Protein AF-A0AAN8R3W2-F1 (afdb_monomer_lite)

Foldseek 3Di:
DVVVCVVVVVDDDDDDPDDDDDDQCPPPVRVDDADDADVVGDLCQLCVQQDADPVPRGDDDRSNDSPPPDPPDD

Radius of gyration: 20.97 Å; chains: 1; bounding box: 50×36×47 Å

Structure (mmCIF, N/CA/C/O backbone):
data_AF-A0AAN8R3W2-F1
#
_entry.id   AF-A0AAN8R3W2-F1
#
loop_
_atom_site.group_PDB
_atom_site.id
_atom_site.type_symbol
_atom_site.label_atom_id
_atom_site.label_alt_id
_atom_site.label_comp_id
_atom_site.label_asym_id
_atom_site.label_entity_id
_atom_site.label_seq_id
_atom_site.pdbx_PDB_ins_code
_atom_site.Cartn_x
_atom_site.Cartn_y
_atom_site.Cartn_z
_atom_site.occupancy
_atom_site.B_iso_or_equiv
_atom_site.auth_seq_id
_atom_site.auth_comp_id
_at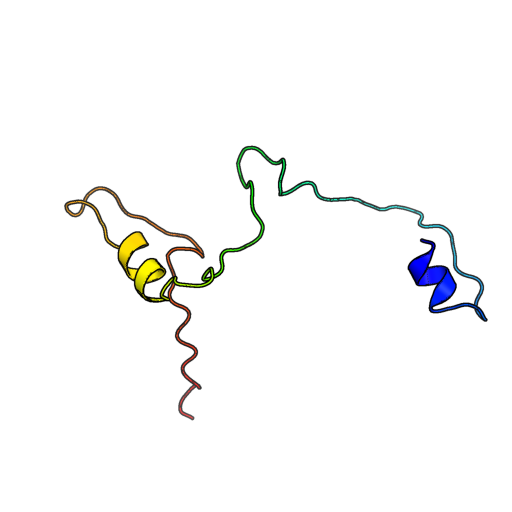om_site.auth_asym_id
_atom_site.auth_atom_id
_atom_site.pdbx_PDB_model_num
ATOM 1 N N . MET A 1 1 ? 14.689 3.473 -20.905 1.00 87.25 1 MET A N 1
ATOM 2 C CA . MET A 1 1 ? 15.790 2.672 -21.491 1.00 87.25 1 MET A CA 1
ATOM 3 C C . MET A 1 1 ? 17.198 3.189 -21.185 1.00 87.25 1 MET A C 1
ATOM 5 O O . MET A 1 1 ? 18.100 2.367 -21.154 1.00 87.25 1 MET A O 1
ATOM 9 N N . LYS A 1 2 ? 17.414 4.490 -20.916 1.00 90.62 2 LYS A N 1
ATOM 10 C CA . LYS A 1 2 ? 18.751 5.069 -20.654 1.00 90.62 2 LYS A CA 1
ATOM 11 C C . LYS A 1 2 ? 19.592 4.303 -19.616 1.00 90.62 2 LYS A C 1
ATOM 13 O O . LYS A 1 2 ? 20.703 3.915 -19.937 1.00 90.62 2 LYS A O 1
ATOM 18 N N . VAL A 1 3 ? 19.035 4.013 -18.435 1.00 94.56 3 VAL A N 1
ATOM 19 C CA . VAL A 1 3 ? 19.747 3.279 -17.366 1.00 94.56 3 VAL A CA 1
ATOM 20 C C . VAL A 1 3 ? 20.219 1.895 -17.830 1.00 94.56 3 VAL A C 1
ATOM 22 O O . VAL A 1 3 ? 21.357 1.523 -17.584 1.00 94.56 3 VAL A O 1
ATOM 25 N N . LEU A 1 4 ? 19.377 1.145 -18.551 1.00 92.44 4 LEU A N 1
ATOM 26 C CA . LEU A 1 4 ? 19.755 -0.173 -19.078 1.00 92.44 4 LEU A CA 1
ATOM 27 C C . LEU A 1 4 ? 20.871 -0.058 -20.127 1.00 92.44 4 LEU A C 1
ATOM 29 O O . LEU A 1 4 ? 21.840 -0.802 -20.070 1.00 92.44 4 LEU A O 1
ATOM 33 N N . ARG A 1 5 ? 20.795 0.928 -21.029 1.00 92.50 5 ARG A N 1
ATOM 34 C CA . ARG A 1 5 ? 21.867 1.200 -22.004 1.00 92.50 5 ARG A CA 1
ATOM 35 C C . ARG A 1 5 ? 23.183 1.611 -21.327 1.00 92.50 5 ARG A C 1
ATOM 37 O O . ARG A 1 5 ? 24.252 1.276 -21.817 1.00 92.50 5 ARG A O 1
ATOM 44 N N . GLU A 1 6 ? 23.117 2.314 -20.197 1.00 93.88 6 GLU A N 1
ATOM 45 C CA . GLU A 1 6 ? 24.293 2.693 -19.403 1.00 93.88 6 GLU A CA 1
ATOM 46 C C . GLU A 1 6 ? 24.892 1.529 -18.605 1.00 93.88 6 GLU A C 1
ATOM 48 O O . GLU A 1 6 ? 26.103 1.510 -18.399 1.00 93.88 6 GLU A O 1
ATOM 53 N N . LEU A 1 7 ? 24.072 0.570 -18.166 1.00 95.00 7 LEU A N 1
ATOM 54 C CA . LEU A 1 7 ? 24.536 -0.660 -17.517 1.00 95.00 7 LEU A CA 1
ATOM 55 C C . LEU A 1 7 ? 25.218 -1.609 -18.516 1.00 95.00 7 LEU A C 1
ATOM 57 O O . LEU A 1 7 ? 26.179 -2.280 -18.157 1.00 95.00 7 LEU A O 1
ATOM 61 N N . PHE A 1 8 ? 24.756 -1.636 -19.770 1.00 92.69 8 PHE A N 1
ATOM 62 C CA . PHE A 1 8 ? 25.212 -2.567 -20.810 1.00 92.69 8 PHE A CA 1
ATOM 63 C C . PHE A 1 8 ? 25.845 -1.845 -22.014 1.00 92.69 8 PHE A C 1
ATOM 65 O O . PHE A 1 8 ? 25.454 -2.071 -23.154 1.00 92.69 8 PHE A O 1
ATOM 72 N N . LYS A 1 9 ? 26.826 -0.962 -21.776 1.00 90.06 9 LYS A N 1
ATOM 73 C CA . LYS A 1 9 ? 27.395 -0.069 -22.814 1.00 90.06 9 LYS A CA 1
ATOM 74 C C . LYS A 1 9 ? 28.067 -0.779 -23.989 1.00 90.06 9 LYS A C 1
ATOM 76 O O . LYS A 1 9 ? 28.079 -0.241 -25.089 1.00 90.06 9 LYS A O 1
ATOM 81 N N . GLU A 1 10 ? 28.661 -1.940 -23.742 1.00 92.75 10 GLU A N 1
ATOM 82 C CA . GLU A 1 10 ? 29.414 -2.702 -24.748 1.00 92.75 10 GLU A CA 1
ATOM 83 C C . GLU A 1 10 ? 28.521 -3.635 -25.577 1.00 92.75 10 GLU A C 1
ATOM 85 O O . GLU A 1 10 ? 29.007 -4.345 -26.451 1.00 92.75 10 GLU A O 1
ATOM 90 N N . GLN A 1 11 ? 27.215 -3.654 -25.301 1.00 91.81 11 GLN A N 1
ATOM 91 C CA . GLN A 1 11 ? 26.251 -4.512 -25.977 1.00 91.81 11 GLN A CA 1
ATOM 92 C C . GLN A 1 11 ? 25.233 -3.660 -26.730 1.00 91.81 11 GLN A C 1
ATOM 94 O O . GLN A 1 11 ? 24.738 -2.649 -26.224 1.00 91.81 11 GLN A O 1
ATOM 99 N N . GLU A 1 12 ? 24.868 -4.092 -27.937 1.00 85.44 12 GLU A N 1
ATOM 100 C CA . GLU A 1 12 ? 23.722 -3.509 -28.624 1.00 85.44 12 GLU A CA 1
ATOM 101 C C . GLU A 1 12 ? 22.445 -3.854 -27.859 1.00 85.44 12 GLU A C 1
ATOM 103 O O . GLU A 1 12 ? 22.060 -5.015 -27.721 1.00 85.44 12 GLU A O 1
ATOM 108 N N . PHE A 1 13 ? 21.786 -2.823 -27.333 1.00 87.75 13 PHE A N 1
ATOM 109 C CA . PHE A 1 13 ? 20.573 -2.999 -26.551 1.00 87.75 13 PHE A CA 1
ATOM 110 C C . PHE A 1 13 ? 19.333 -2.739 -27.422 1.00 87.75 13 PHE A C 1
ATOM 112 O O . PHE A 1 13 ? 19.186 -1.624 -27.947 1.00 87.75 13 PHE A O 1
ATOM 119 N N . PRO A 1 14 ? 18.426 -3.717 -27.587 1.00 91.31 14 PRO A N 1
ATOM 120 C CA . PRO A 1 14 ? 17.272 -3.564 -28.463 1.00 91.31 14 PRO A CA 1
ATOM 121 C C . PRO A 1 14 ? 16.271 -2.540 -27.914 1.00 91.31 14 PRO A C 1
ATOM 123 O O . PRO A 1 14 ? 16.223 -2.253 -26.714 1.00 91.31 14 PRO A O 1
ATOM 126 N N . GLU A 1 15 ? 15.449 -1.984 -28.803 1.00 92.75 15 GLU A N 1
ATOM 127 C CA . GLU A 1 15 ? 14.288 -1.195 -28.387 1.00 92.75 15 GLU A CA 1
ATOM 128 C C . GLU A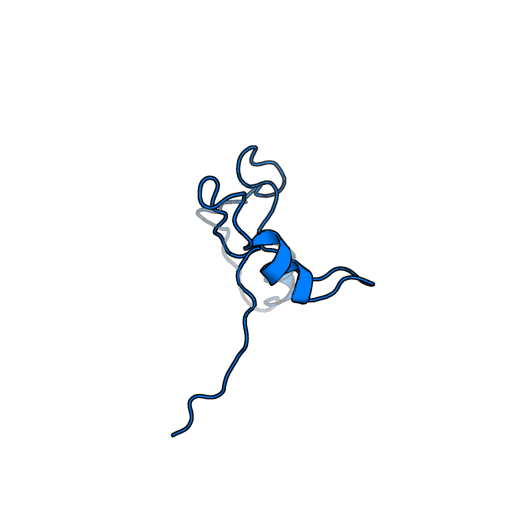 1 15 ? 13.189 -2.109 -27.811 1.00 92.75 15 GLU A C 1
ATOM 130 O O . GLU A 1 15 ? 13.004 -3.235 -28.285 1.00 92.75 15 GLU A O 1
ATOM 135 N N . PRO A 1 16 ? 12.445 -1.663 -26.782 1.00 94.38 16 PRO A N 1
ATOM 136 C CA . PRO A 1 16 ? 11.383 -2.466 -26.199 1.00 94.38 16 PRO A CA 1
ATOM 137 C C . PRO A 1 16 ? 10.218 -2.588 -27.183 1.00 94.38 16 PRO A C 1
ATOM 139 O O . PRO A 1 16 ? 9.622 -1.591 -27.580 1.00 94.38 16 PRO A O 1
ATOM 142 N N . VAL A 1 17 ? 9.836 -3.823 -27.510 1.00 97.12 17 VAL A N 1
ATOM 143 C CA . VAL A 1 17 ? 8.666 -4.102 -28.365 1.00 97.12 17 VAL A CA 1
ATOM 144 C C . VAL A 1 17 ? 7.354 -3.765 -27.644 1.00 97.12 17 VAL A C 1
ATOM 146 O O . VAL A 1 17 ? 6.369 -3.380 -28.268 1.00 97.12 17 VAL A O 1
ATOM 149 N N . ARG A 1 18 ? 7.330 -3.894 -26.311 1.00 97.12 18 ARG A N 1
ATOM 150 C CA . ARG A 1 18 ? 6.184 -3.556 -25.462 1.00 97.12 18 ARG A CA 1
ATOM 151 C C . ARG A 1 18 ? 6.653 -3.228 -24.051 1.00 97.12 18 ARG A C 1
ATOM 153 O O . ARG A 1 18 ? 7.602 -3.824 -23.551 1.00 97.12 18 ARG A O 1
ATOM 160 N N . TYR A 1 19 ? 5.946 -2.319 -23.394 1.00 96.56 19 TYR A N 1
ATOM 161 C CA . TYR A 1 19 ? 6.098 -2.044 -21.971 1.00 96.56 19 TYR A CA 1
ATOM 162 C C . TYR A 1 19 ? 4.749 -1.626 -21.379 1.00 96.56 19 TYR A C 1
ATOM 164 O O . TYR A 1 19 ? 3.811 -1.301 -22.110 1.00 96.56 19 TYR A O 1
ATOM 172 N N . PHE A 1 20 ? 4.653 -1.621 -20.054 1.00 97.56 20 PHE A N 1
ATOM 173 C CA . PHE A 1 20 ? 3.589 -0.931 -19.337 1.00 97.56 20 PHE A CA 1
ATOM 174 C C . PHE A 1 20 ? 4.171 -0.261 -18.096 1.00 97.56 20 PHE A C 1
ATOM 176 O O . PHE A 1 20 ? 5.207 -0.673 -17.576 1.00 97.56 20 PHE A O 1
ATOM 183 N N . VAL A 1 21 ? 3.505 0.796 -17.646 1.00 97.75 21 VAL A N 1
ATOM 184 C CA . VAL A 1 21 ? 3.853 1.526 -16.428 1.00 97.75 21 VAL A CA 1
ATOM 185 C C . VAL A 1 21 ? 2.606 1.562 -15.567 1.00 97.75 21 VAL A C 1
ATOM 187 O O . VAL A 1 21 ? 1.559 2.032 -16.011 1.00 97.75 21 VAL A O 1
ATOM 190 N N . THR A 1 22 ? 2.705 1.033 -14.355 1.00 97.31 22 THR A N 1
ATOM 191 C CA . THR A 1 22 ? 1.606 1.059 -13.390 1.00 97.31 22 THR A CA 1
ATOM 192 C C . THR A 1 22 ? 1.521 2.416 -12.712 1.00 97.31 22 THR A C 1
ATOM 194 O O . THR A 1 22 ? 2.547 3.025 -12.409 1.00 97.31 22 THR A O 1
ATOM 197 N N . TRP A 1 23 ? 0.304 2.838 -12.387 1.00 97.56 23 TRP A N 1
ATOM 198 C CA . TRP A 1 23 ? 0.038 4.079 -11.663 1.00 97.56 23 TRP A CA 1
ATOM 199 C C . TRP A 1 23 ? -0.717 3.789 -10.362 1.00 97.56 23 TRP A C 1
ATOM 201 O O . TRP A 1 23 ? -1.733 4.416 -10.094 1.00 97.56 23 TRP A O 1
ATOM 211 N N . TRP A 1 24 ? -0.229 2.842 -9.550 1.00 97.62 24 TRP A N 1
ATOM 212 C CA . TRP A 1 24 ? -0.879 2.416 -8.296 1.00 97.62 24 TRP A CA 1
ATOM 213 C C . TRP A 1 24 ? -1.192 3.574 -7.343 1.00 97.62 24 TRP A C 1
ATOM 215 O O . TRP A 1 24 ? -2.242 3.591 -6.713 1.00 97.62 24 TRP A O 1
ATOM 225 N N . SER A 1 25 ? -0.330 4.593 -7.305 1.00 97.38 25 SER A N 1
ATOM 226 C CA . SER A 1 25 ? -0.549 5.802 -6.501 1.00 97.38 25 SER A CA 1
ATOM 227 C C . SER A 1 25 ? -1.714 6.676 -6.978 1.00 97.38 25 SER A C 1
ATOM 229 O O . SER A 1 25 ? -2.148 7.555 -6.242 1.00 97.38 25 SER A O 1
ATOM 231 N N . ARG A 1 26 ? -2.199 6.477 -8.209 1.00 97.12 26 ARG A N 1
ATOM 232 C CA . ARG A 1 26 ? -3.339 7.195 -8.802 1.00 97.12 26 ARG A CA 1
ATOM 233 C C . ARG A 1 26 ? -4.550 6.299 -9.042 1.00 97.12 26 ARG A C 1
ATOM 235 O O . ARG A 1 26 ? -5.594 6.807 -9.441 1.00 97.12 26 ARG A O 1
ATOM 242 N N . ASP A 1 27 ? -4.410 4.992 -8.847 1.00 97.88 27 ASP A N 1
ATOM 243 C CA . ASP A 1 27 ? -5.542 4.080 -8.891 1.00 97.88 27 ASP A C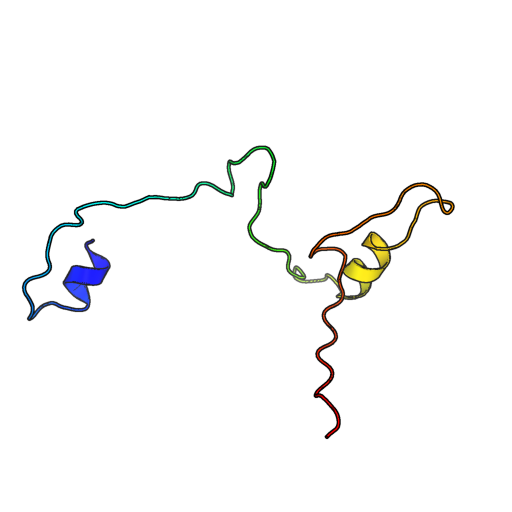A 1
ATOM 244 C C . ASP A 1 27 ? -6.466 4.402 -7.713 1.00 97.88 27 ASP A C 1
ATOM 246 O O . ASP A 1 27 ? -6.040 4.345 -6.558 1.00 97.88 27 ASP A O 1
ATOM 250 N N . LEU A 1 28 ? -7.718 4.756 -8.015 1.00 97.94 28 LEU A N 1
ATOM 251 C CA . LEU A 1 28 ? -8.700 5.210 -7.031 1.00 97.94 28 LEU A CA 1
ATOM 252 C C . LEU A 1 28 ? -8.958 4.172 -5.928 1.00 97.94 28 LEU A C 1
ATOM 254 O O . LEU A 1 28 ? -9.252 4.552 -4.795 1.00 97.94 28 LEU A O 1
ATOM 258 N N . TRP A 1 29 ? -8.833 2.884 -6.249 1.00 97.69 29 TRP A N 1
ATOM 259 C CA . TRP A 1 29 ? -9.185 1.776 -5.364 1.00 97.69 29 TRP A CA 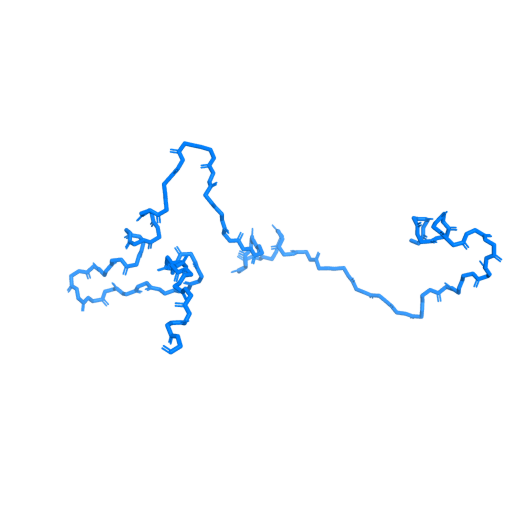1
ATOM 260 C C . TRP A 1 29 ? -7.985 1.161 -4.648 1.00 97.69 29 TRP A C 1
ATOM 262 O O . TRP A 1 29 ? -8.180 0.459 -3.661 1.00 97.69 29 TRP A O 1
ATOM 272 N N . SER A 1 30 ? -6.760 1.420 -5.116 1.00 95.88 30 SER A N 1
ATOM 273 C CA . SER A 1 30 ? -5.538 0.945 -4.450 1.00 95.88 30 SER A CA 1
ATOM 274 C C . SER A 1 30 ? -4.823 2.051 -3.680 1.00 95.88 30 SER A C 1
ATOM 276 O O . SER A 1 30 ? -4.578 1.898 -2.490 1.00 95.88 30 SER A O 1
ATOM 278 N N . GLN A 1 31 ? -4.471 3.163 -4.339 1.00 97.56 31 GLN A N 1
ATOM 279 C CA . GLN A 1 31 ? -3.733 4.318 -3.784 1.00 97.56 31 GLN A CA 1
ATOM 280 C C . GLN A 1 31 ? -2.395 4.008 -3.072 1.00 97.56 31 GLN A C 1
ATOM 282 O O . GLN A 1 31 ? -1.723 4.909 -2.568 1.00 97.56 31 GLN A O 1
ATOM 287 N N . MET A 1 32 ? -1.967 2.751 -3.052 1.00 97.06 32 MET A N 1
ATOM 288 C CA . MET A 1 32 ? -0.729 2.263 -2.462 1.00 97.06 32 MET A CA 1
ATOM 289 C C . MET A 1 32 ? -0.285 0.978 -3.161 1.00 97.06 32 MET A C 1
ATOM 291 O O . MET A 1 32 ? -0.997 0.443 -4.010 1.00 97.06 32 MET A O 1
ATOM 295 N N . SER A 1 33 ? 0.901 0.498 -2.792 1.00 96.75 33 SER A N 1
ATOM 296 C CA . SER A 1 33 ? 1.395 -0.821 -3.196 1.00 96.75 33 SER A CA 1
ATOM 297 C C . SER A 1 33 ? 1.376 -1.799 -2.024 1.00 96.75 33 SER A C 1
ATOM 299 O O . SER A 1 33 ? 0.889 -2.909 -2.172 1.00 96.75 33 SER A O 1
ATOM 301 N N . TYR A 1 34 ? 1.922 -1.374 -0.883 1.00 95.06 34 TYR A N 1
ATOM 302 C CA . TYR A 1 34 ? 1.977 -2.134 0.360 1.00 95.06 34 TYR A CA 1
ATOM 303 C C . TYR A 1 34 ? 2.167 -1.180 1.549 1.00 95.06 34 TYR A C 1
ATOM 305 O O . TYR A 1 34 ? 2.612 -0.034 1.399 1.00 95.06 34 TYR A O 1
ATOM 313 N N . SER A 1 35 ? 1.830 -1.660 2.735 1.00 94.69 35 SER A N 1
ATOM 314 C CA . SER A 1 35 ? 1.907 -0.972 4.018 1.00 94.69 35 SER A CA 1
ATOM 315 C C . SER A 1 35 ? 3.287 -1.106 4.669 1.00 94.69 35 SER A C 1
ATOM 317 O O . SER A 1 35 ? 4.073 -2.008 4.383 1.00 94.69 35 SER A O 1
ATOM 319 N N . PHE A 1 36 ? 3.622 -0.146 5.534 1.00 94.19 36 PHE A N 1
ATOM 320 C CA . PHE A 1 36 ? 4.851 -0.157 6.324 1.00 94.19 36 PHE A CA 1
ATOM 321 C C . PHE A 1 36 ? 4.667 0.660 7.606 1.00 94.19 36 PHE A C 1
ATOM 323 O O . PHE A 1 36 ? 3.801 1.534 7.686 1.00 94.19 36 PHE A O 1
ATOM 330 N N . VAL A 1 37 ? 5.500 0.399 8.615 1.00 94.62 37 VAL A N 1
ATOM 331 C CA . VAL A 1 37 ? 5.506 1.186 9.856 1.00 94.62 37 VAL A CA 1
ATOM 332 C C . VAL A 1 37 ? 6.302 2.468 9.625 1.00 94.62 37 VAL A C 1
ATOM 334 O O . VAL A 1 37 ? 7.513 2.426 9.408 1.00 94.62 37 VAL A O 1
ATOM 337 N N . LYS A 1 38 ? 5.623 3.616 9.658 1.00 96.06 38 LYS A N 1
ATOM 338 C CA . LYS A 1 38 ? 6.274 4.933 9.605 1.00 96.06 38 LYS A CA 1
ATOM 339 C C . LYS A 1 38 ? 7.077 5.190 10.882 1.00 96.06 38 LYS A C 1
ATOM 341 O O . LYS A 1 38 ? 6.776 4.630 11.932 1.00 96.06 38 LYS A O 1
ATOM 346 N N . THR A 1 39 ? 8.065 6.081 10.808 1.00 97.38 39 THR A N 1
ATOM 347 C CA . THR A 1 39 ? 8.838 6.528 11.977 1.00 97.38 39 THR A CA 1
ATOM 348 C C . THR A 1 39 ? 7.910 6.980 13.108 1.00 97.38 39 THR A C 1
ATOM 350 O O . THR A 1 39 ? 7.007 7.781 12.877 1.00 97.38 39 THR A O 1
ATOM 353 N N . GLY A 1 40 ? 8.131 6.456 14.317 1.00 96.25 40 GLY A N 1
ATOM 354 C CA . GLY A 1 40 ? 7.288 6.708 15.493 1.00 96.25 40 GLY A CA 1
ATOM 355 C C . GLY A 1 40 ? 6.028 5.837 15.591 1.00 96.25 40 GLY A C 1
ATOM 356 O O . GLY A 1 40 ? 5.325 5.910 16.592 1.00 96.25 40 GLY A O 1
ATOM 357 N N . GLY A 1 41 ? 5.739 5.015 14.580 1.00 92.56 41 GLY A N 1
ATOM 358 C CA . GLY A 1 41 ? 4.680 4.010 14.617 1.00 92.56 41 GLY A CA 1
ATOM 359 C C . GLY A 1 41 ? 5.138 2.691 15.240 1.00 92.56 41 GLY A C 1
ATOM 360 O O . GLY A 1 41 ? 6.333 2.439 15.399 1.00 92.56 41 GLY A O 1
ATOM 361 N N . SER A 1 42 ? 4.166 1.828 15.534 1.00 92.38 42 SER A N 1
ATOM 362 C CA . SER A 1 42 ? 4.389 0.514 16.136 1.00 92.38 42 SER A CA 1
ATOM 363 C C . SER A 1 42 ? 3.724 -0.585 15.317 1.00 92.38 42 SER A C 1
ATOM 365 O O . SER A 1 42 ? 2.713 -0.352 14.653 1.00 92.38 42 SER A O 1
ATOM 367 N N . ARG A 1 43 ? 4.286 -1.795 15.357 1.00 88.69 43 ARG A N 1
ATOM 368 C CA . ARG A 1 43 ? 3.741 -2.957 14.635 1.00 88.69 43 ARG A CA 1
ATOM 369 C C . ARG A 1 43 ? 2.409 -3.439 15.214 1.00 88.69 43 ARG A C 1
AT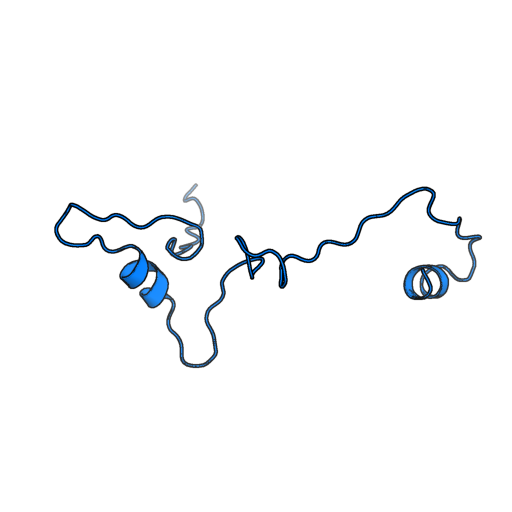OM 371 O O . ARG A 1 43 ? 1.597 -4.009 14.499 1.00 88.69 43 ARG A O 1
ATOM 378 N N . GLU A 1 44 ? 2.144 -3.129 16.471 1.00 93.06 44 GLU A N 1
ATOM 379 C CA . GLU A 1 44 ? 0.882 -3.370 17.164 1.00 93.06 44 GLU A CA 1
ATOM 380 C C . GLU A 1 44 ? -0.289 -2.665 16.465 1.00 93.06 44 GLU A C 1
ATOM 382 O O . GLU A 1 44 ? -1.420 -3.125 16.570 1.00 93.06 44 GLU A O 1
ATOM 387 N N . ALA A 1 45 ? -0.027 -1.613 15.676 1.00 94.88 45 ALA A N 1
ATOM 388 C CA . ALA A 1 45 ? -1.047 -0.967 14.856 1.00 94.88 45 ALA A CA 1
ATOM 389 C C . ALA A 1 45 ? -1.745 -1.939 13.887 1.00 94.88 45 ALA A C 1
ATOM 391 O O . ALA A 1 45 ? -2.934 -1.775 13.641 1.00 94.88 45 ALA A O 1
ATOM 392 N N . TYR A 1 46 ? -1.055 -2.971 13.381 1.00 94.94 46 TYR A N 1
ATOM 393 C CA . TYR A 1 46 ? -1.680 -3.988 12.524 1.00 94.94 46 TYR A CA 1
ATOM 394 C C . TYR A 1 46 ? -2.733 -4.796 13.293 1.00 94.94 46 TYR A C 1
ATOM 396 O O . TYR A 1 46 ? -3.805 -5.052 12.754 1.00 94.94 46 TYR A O 1
ATOM 404 N N . ASN A 1 47 ? -2.457 -5.138 14.559 1.00 94.19 47 ASN A N 1
ATOM 405 C CA . ASN A 1 47 ? -3.417 -5.838 15.418 1.00 94.19 47 ASN A CA 1
ATOM 406 C C . ASN A 1 47 ? -4.616 -4.944 15.738 1.00 94.19 47 ASN A C 1
ATOM 408 O O . ASN A 1 47 ? -5.742 -5.405 15.634 1.00 94.19 47 ASN A O 1
ATOM 412 N N . ILE A 1 48 ? -4.380 -3.663 16.044 1.00 96.12 48 ILE A N 1
ATOM 413 C CA . ILE A 1 48 ? -5.455 -2.697 16.321 1.00 96.12 48 ILE A CA 1
ATOM 414 C C . ILE A 1 48 ? -6.389 -2.556 15.111 1.00 96.12 48 ILE A C 1
ATOM 416 O O . ILE A 1 48 ? -7.602 -2.521 15.271 1.00 96.12 48 ILE A O 1
ATOM 420 N N . ILE A 1 49 ? -5.851 -2.495 13.887 1.00 96.38 49 ILE A N 1
ATOM 421 C CA . ILE A 1 49 ? -6.680 -2.426 12.671 1.00 96.38 49 ILE A CA 1
ATOM 422 C C . ILE A 1 49 ? -7.424 -3.753 12.429 1.00 96.38 49 ILE A C 1
ATOM 424 O O . ILE A 1 49 ? -8.502 -3.743 11.843 1.00 96.38 49 ILE A O 1
ATOM 428 N N . ALA A 1 50 ? -6.869 -4.888 12.861 1.00 96.62 50 ALA A N 1
ATOM 429 C CA . ALA A 1 50 ? -7.495 -6.203 12.720 1.00 96.62 50 ALA A CA 1
ATOM 430 C C . ALA A 1 50 ? -8.659 -6.449 13.696 1.00 96.62 50 ALA A C 1
ATOM 432 O O . ALA A 1 50 ? -9.432 -7.383 13.478 1.00 96.62 50 ALA A O 1
ATOM 433 N N . GLU A 1 51 ? -8.781 -5.652 14.761 1.00 97.38 51 GLU A N 1
ATOM 434 C CA . GLU A 1 51 ? -9.864 -5.780 15.736 1.00 97.38 51 GLU A CA 1
ATOM 435 C C . GLU A 1 51 ? -11.229 -5.535 15.082 1.00 97.38 51 GLU A C 1
ATOM 437 O O . GLU A 1 51 ? -11.439 -4.580 14.330 1.00 97.38 51 GLU A O 1
ATOM 442 N N . ASP A 1 52 ? -12.183 -6.416 15.374 1.00 97.94 52 ASP A N 1
ATOM 443 C CA . ASP A 1 52 ? -13.554 -6.255 14.919 1.00 97.94 52 ASP A CA 1
ATOM 444 C C . ASP A 1 52 ? -14.303 -5.188 15.734 1.00 97.94 52 ASP A C 1
ATOM 446 O O . ASP A 1 52 ? -13.973 -4.870 16.878 1.00 97.94 52 ASP A O 1
ATOM 450 N N . VAL A 1 53 ? -15.376 -4.650 15.152 1.00 98.31 53 VAL A N 1
ATOM 451 C CA . VAL A 1 53 ? -16.293 -3.751 15.860 1.00 98.31 53 VAL A CA 1
ATOM 452 C C . VAL A 1 53 ? -17.559 -4.521 16.225 1.00 98.31 53 VAL A C 1
ATOM 454 O O . VAL A 1 53 ? -18.403 -4.807 15.368 1.00 98.31 53 VAL A O 1
ATOM 457 N N . GLN A 1 54 ? -17.705 -4.817 17.522 1.00 98.06 54 GLN A N 1
ATOM 458 C CA . GLN A 1 54 ? -18.870 -5.478 18.139 1.00 98.06 54 GLN A CA 1
ATOM 459 C C . GLN A 1 54 ? -19.238 -6.843 17.528 1.00 98.06 54 GLN A C 1
ATOM 461 O O . GLN A 1 54 ? -20.416 -7.206 17.491 1.00 98.06 54 GLN A O 1
ATOM 466 N N . GLY A 1 55 ? -18.269 -7.582 16.997 1.00 97.12 55 GLY A N 1
ATOM 467 C CA . GLY A 1 55 ? -18.477 -8.857 16.314 1.00 97.12 55 GLY A CA 1
ATOM 468 C C . GLY A 1 55 ? -19.287 -8.736 15.023 1.00 97.12 55 GLY A C 1
ATOM 469 O O . GLY A 1 55 ? -19.926 -9.704 14.614 1.00 97.12 55 GLY A O 1
ATOM 470 N N . LYS A 1 56 ? -19.341 -7.542 14.415 1.00 98.19 56 LYS A N 1
ATOM 471 C CA . LYS A 1 56 ? -20.201 -7.248 13.254 1.00 98.19 56 LYS A CA 1
ATOM 472 C C . LYS A 1 56 ? -19.434 -6.707 12.059 1.00 98.19 56 LYS A C 1
ATOM 474 O O . LYS A 1 56 ? -19.726 -7.100 10.933 1.00 98.19 56 LYS A O 1
ATOM 479 N N . VAL A 1 57 ? -18.493 -5.793 12.290 1.00 98.25 57 VAL A N 1
ATOM 480 C CA . VAL A 1 57 ? -17.629 -5.256 11.231 1.00 98.25 57 VAL A CA 1
ATOM 481 C C . VAL A 1 57 ? -16.247 -5.851 11.410 1.00 98.25 57 VAL A C 1
ATOM 483 O O . VAL A 1 57 ? -15.637 -5.673 12.458 1.00 98.25 57 VAL A O 1
ATOM 486 N N . PHE A 1 58 ? -15.781 -6.551 10.383 1.00 98.00 58 PHE A N 1
ATOM 487 C CA . PHE A 1 58 ? -14.495 -7.235 10.373 1.00 98.00 58 PHE A CA 1
ATOM 488 C C . PHE A 1 58 ? -13.563 -6.567 9.368 1.00 98.00 58 PHE A C 1
ATOM 490 O O . PHE A 1 58 ? -14.006 -6.126 8.303 1.00 98.00 58 PHE A O 1
ATOM 497 N N . PHE A 1 59 ? -12.275 -6.534 9.694 1.00 97.88 59 PHE A N 1
ATOM 498 C CA . PHE A 1 59 ? -11.230 -5.970 8.850 1.00 97.88 59 PHE A CA 1
ATOM 499 C C . PHE A 1 59 ? -10.249 -7.066 8.441 1.00 97.88 59 PHE A C 1
ATOM 501 O O . PHE A 1 59 ? -9.916 -7.954 9.223 1.00 97.88 59 PHE A O 1
ATOM 508 N N . ALA A 1 60 ? -9.806 -7.015 7.190 1.00 96.56 60 ALA A N 1
ATOM 509 C CA . ALA A 1 60 ? -8.839 -7.948 6.634 1.00 96.56 60 ALA A CA 1
ATOM 510 C C . ALA A 1 60 ? -7.990 -7.249 5.567 1.00 96.56 60 ALA A C 1
ATOM 512 O O . ALA A 1 60 ? -8.385 -6.223 5.012 1.00 96.56 60 ALA A O 1
ATOM 513 N N . GLY A 1 61 ? -6.836 -7.833 5.257 1.00 95.62 61 GLY A N 1
ATOM 514 C CA . GLY A 1 61 ? -5.900 -7.337 4.252 1.00 95.62 61 GLY A CA 1
ATOM 515 C C . GLY A 1 61 ? -4.466 -7.370 4.768 1.00 95.62 61 GLY A C 1
ATOM 516 O O . GLY A 1 61 ? -4.203 -7.763 5.901 1.00 95.62 61 GLY A O 1
ATOM 517 N N . GLU A 1 62 ? -3.509 -6.956 3.940 1.00 95.06 62 GLU A N 1
ATOM 518 C CA . GLU A 1 62 ? -2.101 -6.941 4.359 1.00 95.06 62 GLU A CA 1
ATOM 519 C C . GLU A 1 62 ? -1.839 -5.990 5.540 1.00 95.06 62 GLU A C 1
ATOM 521 O O . GLU A 1 62 ? -1.101 -6.338 6.456 1.00 95.06 62 GLU A O 1
ATOM 526 N N . ALA A 1 63 ? -2.522 -4.842 5.585 1.00 95.81 63 ALA A N 1
ATOM 527 C CA . ALA A 1 63 ? -2.389 -3.844 6.645 1.00 95.81 63 ALA A CA 1
ATOM 528 C C . ALA A 1 63 ? -3.032 -4.258 7.987 1.00 95.81 63 ALA A C 1
ATOM 530 O O . ALA A 1 63 ? -2.993 -3.490 8.945 1.00 95.81 63 ALA A O 1
ATOM 531 N N . THR A 1 64 ? -3.611 -5.460 8.067 1.00 95.81 64 THR A N 1
ATOM 532 C CA . THR A 1 64 ? -4.183 -6.039 9.295 1.00 95.81 64 THR A CA 1
ATOM 533 C C . THR A 1 64 ? -3.430 -7.292 9.743 1.00 95.81 64 THR A C 1
ATOM 535 O O . THR A 1 64 ? -3.845 -7.965 10.681 1.00 95.81 64 THR A O 1
ATOM 538 N N . ASN A 1 65 ? -2.348 -7.664 9.052 1.00 91.25 65 ASN A N 1
ATOM 539 C CA . ASN A 1 65 ? -1.587 -8.865 9.357 1.00 91.25 65 ASN A CA 1
ATOM 540 C C . ASN A 1 65 ? -0.231 -8.493 9.954 1.00 91.25 65 ASN A C 1
ATOM 542 O O . ASN A 1 65 ? 0.675 -8.022 9.262 1.00 91.25 65 ASN A O 1
ATOM 546 N N . LEU A 1 66 ? -0.084 -8.743 11.253 1.00 83.62 66 LEU A N 1
ATOM 547 C CA . LEU A 1 66 ? 1.215 -8.703 11.894 1.00 83.62 66 LEU A CA 1
ATOM 548 C C . LEU A 1 66 ? 2.040 -9.899 11.404 1.00 83.62 66 LEU A C 1
ATOM 550 O O . LEU A 1 66 ? 1.885 -11.017 11.891 1.00 83.62 66 LEU A O 1
ATOM 554 N N . PHE A 1 67 ? 2.941 -9.657 10.451 1.00 69.12 67 PHE A N 1
ATOM 555 C CA . PHE A 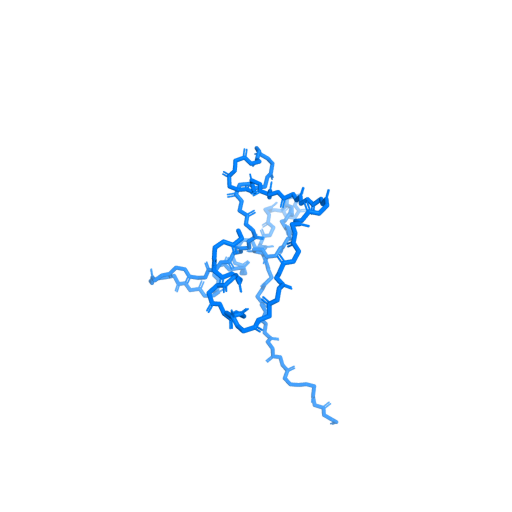1 67 ? 3.875 -10.678 9.984 1.00 69.12 67 PHE A CA 1
ATOM 556 C C . PHE A 1 67 ? 4.886 -11.008 11.095 1.00 69.12 67 PHE A C 1
ATOM 558 O O . PHE A 1 67 ? 5.975 -10.435 11.184 1.00 69.12 67 PHE A O 1
ATOM 565 N N . GLU A 1 68 ? 4.521 -11.933 11.977 1.00 59.19 68 GLU A N 1
ATOM 566 C CA . GLU A 1 68 ? 5.449 -12.573 12.896 1.00 59.19 68 GLU A CA 1
ATOM 567 C C . GLU A 1 68 ? 6.147 -13.692 12.116 1.00 59.19 68 GLU A C 1
ATOM 569 O O . GLU A 1 68 ? 5.624 -14.797 11.964 1.00 59.19 68 GLU A O 1
ATOM 574 N N . TRP A 1 69 ? 7.320 -13.403 11.541 1.00 54.41 69 TRP A N 1
ATOM 575 C CA . TRP A 1 69 ? 8.166 -14.472 11.016 1.00 54.41 69 TRP A CA 1
ATOM 576 C C . TRP A 1 69 ? 8.595 -15.339 12.200 1.00 54.41 69 TRP A C 1
ATOM 578 O O . TRP A 1 69 ? 9.512 -14.989 12.940 1.00 54.41 69 TRP A O 1
ATOM 588 N N . ARG A 1 70 ? 7.901 -16.458 12.403 1.00 54.03 70 ARG A N 1
ATOM 589 C CA . ARG A 1 70 ? 8.412 -17.550 13.221 1.00 54.03 70 ARG A CA 1
ATOM 590 C C . ARG A 1 70 ? 9.253 -18.429 12.301 1.00 54.03 70 ARG A C 1
ATOM 592 O O . ARG A 1 70 ? 8.702 -18.925 11.311 1.00 54.03 70 ARG A O 1
ATOM 599 N N . PRO A 1 71 ? 10.555 -18.633 12.575 1.00 52.00 71 PRO A N 1
ATOM 600 C CA . PRO A 1 71 ? 11.259 -19.727 11.926 1.00 52.00 71 PRO A CA 1
ATOM 601 C C . PRO A 1 71 ? 10.428 -20.985 12.169 1.00 52.00 71 PRO A C 1
ATOM 603 O O . PRO A 1 71 ? 9.961 -21.206 13.290 1.00 52.00 71 PRO A O 1
ATOM 606 N N . ARG A 1 72 ? 10.179 -21.776 11.119 1.00 56.62 72 ARG A N 1
ATOM 607 C CA . ARG A 1 72 ? 9.595 -23.103 11.321 1.00 56.62 72 ARG A CA 1
ATOM 608 C C . ARG A 1 72 ? 10.534 -23.820 12.285 1.00 56.62 72 ARG A C 1
ATOM 610 O O . ARG A 1 72 ? 11.713 -23.957 11.972 1.00 56.62 72 ARG A O 1
ATOM 617 N N . SER A 1 73 ? 10.037 -24.195 13.458 1.00 58.06 73 SER A N 1
ATOM 618 C CA . SER A 1 73 ? 10.710 -25.212 14.253 1.00 58.06 73 SER A CA 1
ATOM 619 C C . SER A 1 73 ? 10.752 -26.464 13.382 1.00 58.06 73 SER A C 1
ATOM 621 O O . SER A 1 73 ? 9.691 -26.915 12.938 1.00 58.06 73 SER A O 1
ATOM 623 N N . GLU A 1 74 ? 11.960 -26.924 13.063 1.00 53.16 74 GLU A N 1
ATOM 624 C CA . GLU A 1 74 ? 12.187 -28.269 12.526 1.00 53.16 74 GLU A CA 1
ATOM 625 C C . GLU A 1 74 ? 11.606 -29.334 13.463 1.00 53.16 74 GLU A C 1
ATOM 627 O O . GLU A 1 74 ? 11.634 -29.117 14.700 1.00 53.16 74 GLU A O 1
#

InterPro domains:
  IPR002937 Amine oxidase [PF01593] (1-65)
  IPR036188 FAD/NAD(P)-binding domain superfamily [G3DSA:3.50.50.60] (43-65)
  IPR050281 Flavin monoamine oxidase and related enzymes [PTHR10742] (1-65)

Secondary structure (DSSP, 8-state):
-HHHHHHTTTS-PPPPS------GGG-TTT--S-----TT--THHHHHHH--BTTTB---SGGG-----PPPP-

pLDDT: mean 90.79, std 12.25, range [52.0, 98.31]

Organism: NCBI:txid861788

Sequence (74 aa):
MKVLRELFKEQEFPEPVRYFVTWWSRDLWSQMSYSFVKTGGSREAYNIIAEDVQGKVFFAGEATNLFEWRPRSE